Protein 4FI5 (pdb70)

Secondary structure (DSSP, 8-state):
---HHHHHHHHHHHHHHHHHHHHHHHHHHHHHHH---HHHHHHHHHHHHHHHHHHHHHHHHHHHHHHHHH-

Solvent-accessible surface area: 5190 Å² total; per-residue (Å²): 165,56,76,66,110,70,0,75,146,69,3,81,55,34,61,36,78,11,103,98,9,115,74,92,20,112,77,11,71,141,107,61,129,91,82,82,75,125,114,23,95,138,50,23,82,83,91,78,38,72,12,108,64,18,58,59,38,3,69,80,20,97,132,61,30,58,86,85,131,89,141

InterPro domains:
  IPR002214 Hantavirus nucleocapsid protein [PF00846] (1-429)
  IPR002214 Hantavirus nucleocapsid protein [PIRSF003949] (1-429)

Radius of gyration: 15.95 Å; Cα contacts (8 Å, |Δi|>4): 41; chains: 1; bounding box: 23×30×44 Å

Organism: Hantaan virus (strain 76-118) (NCBI:txid11602)

GO terms:
  GO:0019013 viral nucleocapsid (C, IDA)
  GO:0003723 RNA binding (F, IDA)
  GO:0033668 symbiont-mediated suppression of host apoptosis (P, IDA)

Nearest PDB structures (foldseek):
  4fi5-assembly1_A  TM=1.014E+00  e=5.090E-09  Hantaan virus 76-118
  2ic9-assembly1_A  TM=9.591E-01  e=1.279E-04  Orthohantavirus sinnombreense
  2ic6-assembly1_A  TM=9.449E-01  e=1.279E-04  Orthohantavirus sinnombreense
  2ic9-assembly2_B  TM=9.621E-01  e=2.295E-04  Orthohantavirus sinnombreense
  8glt-assembly1_0  TM=9.192E-01  e=2.243E-01  synthetic construct

B-factor: mean 35.45, st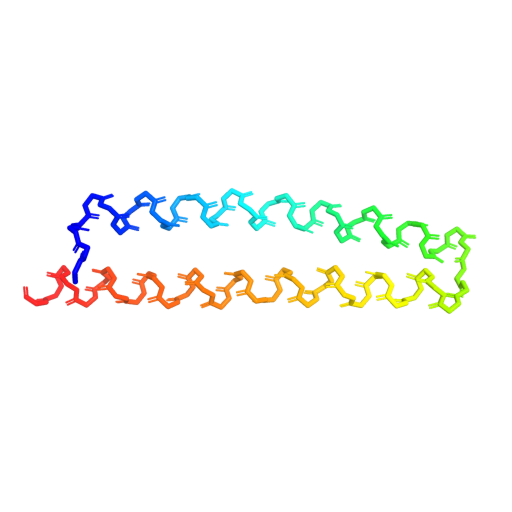d 10.55, range [18.61, 73.23]

Structure (mmCIF, N/CA/C/O backbone):
data_4FI5
#
_entry.id   4FI5
#
_cell.length_a   77.400
_cell.length_b   77.400
_cell.length_c   36.520
_cell.angle_alpha   90.000
_cell.angle_beta   90.000
_cell.angle_gamma   120.000
#
_symmetry.space_group_name_H-M   'P 32 2 1'
#
loop_
_entity.id
_entity.type
_entity.pdbx_description
1 polymer Nucleoprotein
2 water water
#
loop_
_atom_site.group_PDB
_atom_site.id
_atom_site.type_symbol
_atom_site.label_atom_id
_atom_site.label_alt_id
_atom_site.label_comp_id
_atom_site.label_asym_id
_atom_site.label_entity_id
_atom_site.label_seq_id
_atom_site.pdbx_PDB_ins_code
_atom_site.Cartn_x
_atom_site.Cartn_y
_atom_site.Cartn_z
_atom_site.occupancy
_atom_site.B_iso_or_equiv
_atom_site.auth_seq_id
_atom_site.auth_comp_id
_atom_site.auth_asym_id
_atom_site.auth_atom_id
_atom_site.pdbx_PDB_model_num
ATOM 1 N N . SER A 1 21 ? 17.552 15.377 18.474 1.00 64.08 0 SER A N 1
ATOM 2 C CA . SER A 1 21 ? 17.841 14.061 19.131 1.00 67.09 0 SER A CA 1
ATOM 3 C C . SER A 1 21 ? 19.340 13.670 19.103 1.00 63.14 0 SER A C 1
ATOM 4 O O . SER A 1 21 ? 19.694 12.528 19.414 1.00 71.37 0 SER A O 1
ATOM 7 N N . MET A 1 22 ? 20.199 14.596 18.690 1.00 50.46 1 MET A N 1
ATOM 8 C CA . MET A 1 22 ? 21.648 14.425 18.768 1.00 44.31 1 MET A CA 1
ATOM 9 C C . MET A 1 22 ? 22.193 15.477 19.700 1.00 41.03 1 MET A C 1
ATOM 10 O O . MET A 1 22 ? 21.754 16.633 19.650 1.00 38.42 1 MET A O 1
ATOM 15 N N . THR A 1 23 ? 23.136 15.099 20.558 1.00 37.29 2 THR A N 1
ATOM 16 C CA . THR A 1 23 ? 23.924 16.113 21.242 1.00 34.82 2 THR A CA 1
ATOM 17 C C . THR A 1 23 ? 24.821 16.855 20.257 1.00 31.89 2 THR A C 1
ATOM 18 O O . THR A 1 23 ? 24.974 16.456 19.101 1.00 31.76 2 THR A O 1
ATOM 22 N N . MET A 1 24 ? 25.433 17.927 20.729 1.00 31.49 3 MET A N 1
ATOM 23 C CA . MET A 1 24 ? 26.368 18.668 19.920 1.00 35.39 3 MET A CA 1
ATOM 24 C C . MET A 1 24 ? 27.571 17.797 19.500 1.00 32.44 3 MET A C 1
ATOM 25 O O . MET A 1 24 ? 28.020 17.851 18.368 1.00 30.33 3 MET A O 1
ATOM 30 N N . GLU A 1 25 ? 28.096 17.035 20.455 1.00 30.30 4 GLU A N 1
ATOM 31 C CA . GLU A 1 25 ? 29.190 16.118 20.220 1.00 31.91 4 GLU A CA 1
ATOM 32 C C . GLU A 1 25 ? 28.808 15.079 19.160 1.00 31.26 4 GLU A C 1
ATOM 33 O O . GLU A 1 25 ? 29.610 14.770 18.296 1.00 29.69 4 GLU A O 1
ATOM 39 N N . GLU A 1 26 ? 27.592 14.557 19.235 1.00 29.15 5 GLU A N 1
ATOM 40 C CA . GLU A 1 26 ? 27.139 13.616 18.229 1.00 31.86 5 GLU A CA 1
ATOM 41 C C . GLU A 1 26 ? 27.061 14.281 16.858 1.00 33.02 5 GLU A C 1
ATOM 42 O O . GLU A 1 26 ? 27.469 13.704 15.872 1.00 32.34 5 GLU A O 1
ATOM 48 N N . LEU A 1 27 ? 26.552 15.505 16.810 1.00 32.71 6 LEU A N 1
ATOM 49 C CA . LEU A 1 27 ? 26.442 16.227 15.550 1.00 31.40 6 LEU A CA 1
ATOM 50 C C . LEU A 1 27 ? 27.811 16.439 14.924 1.00 29.78 6 LEU A C 1
ATOM 51 O O . LEU A 1 27 ? 27.978 16.198 13.717 1.00 29.60 6 LEU A O 1
ATOM 56 N N . GLN A 1 28 ? 28.786 16.898 15.719 1.00 27.08 7 GLN A N 1
ATOM 57 C CA . GLN A 1 28 ? 30.150 17.074 15.210 1.00 28.09 7 GLN A CA 1
ATOM 58 C C . GLN A 1 28 ? 30.761 15.750 14.706 1.00 28.32 7 GLN A C 1
ATOM 59 O O . GLN A 1 28 ? 31.407 15.714 13.653 1.00 25.29 7 GLN A O 1
ATOM 65 N N . ARG A 1 29 ? 30.555 14.659 15.449 1.00 25.82 8 ARG A N 1
ATOM 66 C CA . ARG A 1 29 ? 31.054 13.349 14.956 1.00 26.93 8 ARG A CA 1
ATOM 67 C C . ARG A 1 29 ? 30.400 12.986 13.650 1.00 25.73 8 ARG A C 1
ATOM 68 O O . ARG A 1 29 ? 31.014 12.448 12.792 1.00 24.24 8 ARG A O 1
ATOM 76 N N . GLU A 1 30 ? 29.146 13.330 13.497 1.00 27.51 9 GLU A N 1
ATOM 77 C CA . GLU A 1 30 ? 28.419 12.977 12.276 1.00 30.87 9 GLU A CA 1
ATOM 78 C C . GLU A 1 30 ? 28.930 13.821 11.074 1.00 29.11 9 GLU A C 1
ATOM 79 O O . GLU A 1 30 ? 29.108 13.306 9.956 1.00 28.09 9 GLU A O 1
ATOM 85 N N . ILE A 1 31 ? 29.194 15.102 11.330 1.00 26.65 10 ILE A N 1
ATOM 86 C CA . ILE A 1 31 ? 29.830 15.961 10.340 1.00 26.85 10 ILE A CA 1
ATOM 87 C C . ILE A 1 31 ? 31.201 15.392 9.973 1.00 26.90 10 ILE A C 1
ATOM 88 O O . ILE A 1 31 ? 31.508 15.240 8.804 1.00 24.53 10 ILE A O 1
ATOM 93 N N . ASN A 1 32 ? 32.022 15.077 10.972 1.00 27.18 11 ASN A N 1
ATOM 94 C CA . ASN A 1 32 ? 33.378 14.578 10.699 1.00 28.50 11 ASN A CA 1
ATOM 95 C C . ASN A 1 32 ? 33.343 13.238 9.927 1.00 27.81 11 ASN A C 1
ATOM 96 O O . ASN A 1 32 ? 34.144 13.037 9.013 1.00 26.74 11 ASN A O 1
ATOM 101 N N . ALA A 1 33 ? 32.431 12.340 10.292 1.00 25.61 12 ALA A N 1
ATOM 102 C CA . ALA A 1 33 ? 32.299 11.074 9.571 1.00 26.83 12 ALA A CA 1
ATOM 103 C C . ALA A 1 33 ? 31.944 11.314 8.084 1.00 25.80 12 ALA A C 1
ATOM 104 O O . ALA A 1 33 ? 32.561 10.741 7.178 1.00 26.16 12 ALA A O 1
ATOM 106 N N . HIS A 1 34 ? 30.978 12.180 7.827 1.00 25.82 13 HIS A N 1
ATOM 107 C CA . HIS A 1 34 ? 30.588 12.483 6.439 1.00 27.19 13 HIS A CA 1
ATOM 108 C C . HIS A 1 34 ? 31.694 13.160 5.654 1.00 29.66 13 HIS A C 1
ATOM 109 O O . HIS A 1 34 ? 31.969 12.813 4.506 1.00 29.89 13 HIS A O 1
ATOM 116 N N . GLU A 1 35 ? 32.419 14.062 6.295 1.00 31.27 14 GLU A N 1
ATOM 117 C CA . GLU A 1 35 ? 33.576 14.677 5.652 1.00 31.88 14 GLU A CA 1
ATOM 118 C C . GLU A 1 35 ? 34.646 13.661 5.204 1.00 31.16 14 GLU A C 1
ATOM 119 O O . GLU A 1 35 ? 35.151 13.735 4.078 1.00 30.30 14 GLU A O 1
ATOM 125 N N . GLY A 1 36 ? 34.931 12.684 6.055 1.00 29.84 15 GLY A N 1
ATOM 126 C CA . GLY A 1 36 ? 35.763 11.559 5.691 1.00 29.85 15 GLY A CA 1
ATOM 127 C C . GLY A 1 36 ? 35.244 10.763 4.495 1.00 29.47 15 GLY A C 1
ATOM 128 O O . GLY A 1 36 ? 36.027 10.442 3.590 1.00 27.09 15 GLY A O 1
ATOM 129 N N . GLN A 1 37 ? 33.936 10.454 4.502 1.00 29.57 16 GLN A N 1
ATOM 130 C CA . GLN A 1 37 ? 33.278 9.731 3.405 1.00 30.87 16 GLN A CA 1
ATOM 131 C C . GLN A 1 37 ? 33.337 10.508 2.110 1.00 28.12 16 GLN A C 1
ATOM 132 O O . GLN A 1 37 ? 33.430 9.894 1.080 1.00 26.93 16 GLN A O 1
ATOM 138 N N . LEU A 1 38 ? 33.201 11.847 2.172 1.00 26.10 17 LEU A N 1
ATOM 139 C CA . LEU A 1 38 ? 33.318 12.689 0.989 1.00 25.26 17 LEU A CA 1
ATOM 140 C C . LEU A 1 38 ? 34.697 12.545 0.333 1.00 26.14 17 LEU A C 1
ATOM 141 O O . LEU A 1 38 ? 34.796 12.352 -0.904 1.00 23.25 17 LEU A O 1
ATOM 146 N N . VAL A 1 39 ? 35.758 12.640 1.142 1.00 26.61 18 VAL A N 1
ATOM 147 C CA . VAL A 1 39 ? 37.127 12.466 0.617 1.00 27.57 18 VAL A CA 1
ATOM 148 C C . VAL A 1 39 ? 37.258 11.079 -0.099 1.00 27.32 18 VAL A C 1
ATOM 149 O O . VAL A 1 39 ? 37.752 10.962 -1.236 1.00 27.05 18 VAL A O 1
ATOM 153 N N . ILE A 1 40 ? 36.733 10.051 0.522 1.00 27.21 19 ILE A N 1
ATOM 154 C CA . ILE A 1 40 ? 36.783 8.705 -0.058 1.00 27.48 19 ILE A CA 1
ATOM 155 C C . ILE A 1 40 ? 35.978 8.658 -1.368 1.00 26.81 19 ILE A C 1
ATOM 156 O O . ILE A 1 40 ? 36.491 8.201 -2.382 1.00 27.02 19 ILE A O 1
ATOM 161 N N . ALA A 1 41 ? 34.767 9.208 -1.340 1.00 24.84 20 ALA A N 1
ATOM 162 C CA . ALA A 1 41 ? 33.898 9.286 -2.509 1.00 24.19 20 ALA A CA 1
ATOM 163 C C . ALA A 1 41 ? 34.549 10.009 -3.672 1.00 24.61 20 ALA A C 1
ATOM 164 O O . ALA A 1 41 ? 34.392 9.583 -4.824 1.00 23.89 20 ALA A O 1
ATOM 166 N N . ARG A 1 42 ? 35.264 11.102 -3.4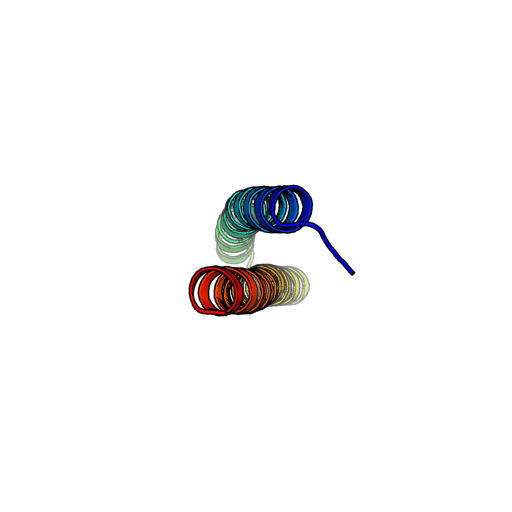03 1.00 25.25 21 ARG A N 1
ATOM 167 C CA . ARG A 1 42 ? 35.867 11.885 -4.492 1.00 27.22 21 ARG A CA 1
ATOM 168 C C . ARG A 1 42 ? 37.012 11.104 -5.088 1.00 27.18 21 ARG A C 1
ATOM 169 O O . ARG A 1 42 ? 37.224 11.166 -6.299 1.00 26.44 21 ARG A O 1
ATOM 177 N N . GLN A 1 43 ? 37.733 10.350 -4.249 1.00 27.18 22 GLN A N 1
ATOM 178 C CA . GLN A 1 43 ? 38.781 9.434 -4.732 1.00 30.12 22 GLN A CA 1
ATOM 179 C C . GLN A 1 43 ? 38.202 8.421 -5.717 1.00 29.32 22 GLN A C 1
ATOM 180 O O . GLN A 1 43 ? 38.784 8.155 -6.753 1.00 29.02 22 GLN A O 1
ATOM 186 N N . LYS A 1 44 ? 37.052 7.858 -5.369 1.00 30.09 23 LYS A N 1
ATOM 187 C CA . LYS A 1 44 ? 36.394 6.864 -6.213 1.00 29.38 23 LYS A CA 1
ATOM 188 C C . LYS A 1 44 ? 35.852 7.489 -7.474 1.00 28.23 23 LYS A C 1
ATOM 189 O O . LYS A 1 44 ? 35.877 6.861 -8.519 1.00 27.61 23 LYS A O 1
ATOM 195 N N . VAL A 1 45 ? 35.483 8.769 -7.436 1.00 26.28 24 VAL A N 1
ATOM 196 C CA . VAL A 1 45 ? 35.209 9.485 -8.679 1.00 24.77 24 VAL A CA 1
ATOM 197 C C . VAL A 1 45 ? 36.461 9.538 -9.558 1.00 25.69 24 VAL A C 1
ATOM 198 O O . VAL A 1 45 ? 36.342 9.256 -10.760 1.00 23.18 24 VAL A O 1
ATOM 202 N N . ARG A 1 46 ? 37.647 9.877 -8.987 1.00 27.33 25 ARG A N 1
ATOM 203 C CA A ARG A 1 46 ? 38.877 9.986 -9.781 0.50 27.55 25 ARG A CA 1
ATOM 204 C CA B ARG A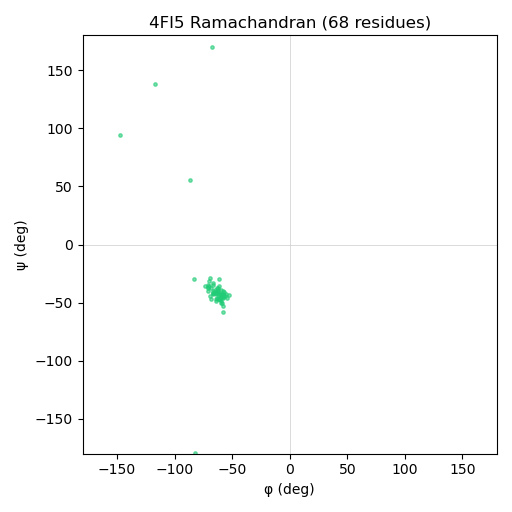 1 46 ? 38.852 9.992 -9.804 0.50 27.81 25 ARG A CA 1
ATOM 205 C C . ARG A 1 46 ? 39.159 8.660 -10.455 1.00 28.21 25 ARG A C 1
ATOM 206 O O . ARG A 1 46 ? 39.416 8.606 -11.650 1.00 29.51 25 ARG A O 1
ATOM 221 N N . ASP A 1 47 ? 39.136 7.595 -9.675 1.00 30.17 26 ASP A N 1
ATOM 222 C CA . ASP A 1 47 ? 39.408 6.278 -10.240 1.00 33.13 26 ASP A 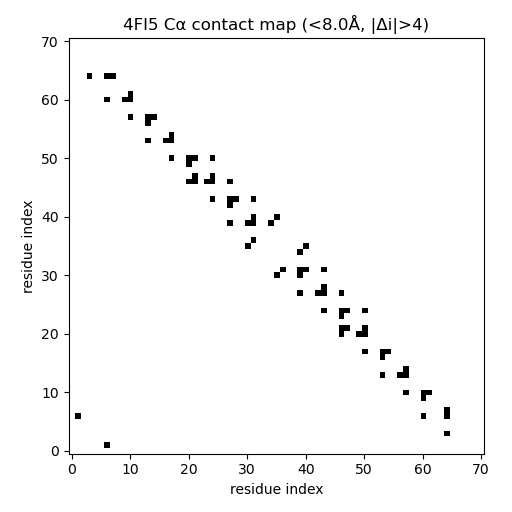CA 1
ATOM 223 C C . ASP A 1 47 ? 38.407 5.892 -11.341 1.00 33.01 26 ASP A C 1
ATOM 224 O O . ASP A 1 47 ? 38.815 5.312 -12.370 1.00 30.93 26 ASP A O 1
ATOM 229 N N . ALA A 1 48 ? 37.131 6.234 -11.144 1.00 28.45 27 ALA A N 1
ATOM 230 C CA . ALA A 1 48 ? 36.106 5.867 -12.123 1.00 27.74 27 ALA A CA 1
ATOM 231 C C . ALA A 1 48 ? 36.297 6.683 -13.409 1.00 26.56 27 ALA A C 1
ATOM 232 O O . ALA A 1 48 ? 36.016 6.182 -14.508 1.00 27.97 27 ALA A O 1
ATOM 234 N N . GLU A 1 49 ? 36.797 7.907 -13.279 1.00 27.56 28 GLU A N 1
ATOM 235 C CA . GLU A 1 49 ? 37.175 8.757 -14.427 1.00 30.66 28 GLU A CA 1
ATOM 236 C C . GLU A 1 49 ? 38.236 8.136 -15.321 1.00 32.88 28 GLU A C 1
ATOM 237 O O . GLU A 1 49 ? 38.096 8.079 -16.537 1.00 30.19 28 GLU A O 1
ATOM 243 N N . LYS A 1 50 ? 39.311 7.686 -14.697 1.00 35.94 29 LYS A N 1
ATOM 244 C CA . LYS A 1 50 ? 40.406 7.118 -15.432 1.00 38.90 29 LYS A CA 1
ATOM 245 C C . LYS A 1 50 ? 39.965 5.805 -16.046 1.00 37.32 29 LYS A C 1
ATOM 246 O O . LYS A 1 50 ? 40.286 5.526 -17.196 1.00 37.59 29 LYS A O 1
ATOM 252 N N . GLN A 1 51 ? 39.158 5.039 -15.328 1.00 36.08 30 GLN A N 1
ATOM 253 C CA . GLN A 1 51 ? 38.670 3.776 -15.870 1.00 38.01 30 GLN A CA 1
ATOM 254 C C . GLN A 1 51 ? 37.800 4.049 -17.064 1.00 36.20 30 GLN A C 1
ATOM 255 O O . GLN A 1 51 ? 37.875 3.349 -18.074 1.00 38.07 30 GLN A O 1
ATOM 261 N N . TYR A 1 52 ? 36.977 5.079 -16.948 1.00 33.42 31 TYR A N 1
ATOM 262 C CA . TYR A 1 52 ? 36.081 5.449 -18.036 1.00 34.30 31 TYR A CA 1
ATOM 263 C C . TYR A 1 52 ? 36.893 5.877 -19.251 1.00 35.54 31 TYR A C 1
ATOM 264 O O . TYR A 1 52 ? 36.535 5.549 -20.382 1.00 33.01 31 TYR A O 1
ATOM 273 N N . GLU A 1 53 ? 37.950 6.644 -19.017 1.00 37.75 32 GLU A N 1
ATOM 274 C CA . GLU A 1 53 ? 38.751 7.170 -20.132 1.00 43.50 32 GLU A CA 1
ATOM 275 C C . GLU A 1 53 ? 39.594 6.089 -20.750 1.00 41.85 32 GLU A C 1
ATOM 276 O O . GLU A 1 53 ? 39.796 6.118 -21.934 1.00 41.50 32 GLU A O 1
ATOM 282 N N . LYS A 1 54 ? 40.096 5.155 -19.948 1.00 44.95 33 LYS A N 1
ATOM 283 C CA . LYS A 1 54 ? 40.757 3.978 -20.496 1.00 48.08 33 LYS A CA 1
ATOM 284 C C . LYS A 1 54 ? 39.759 3.209 -21.381 1.00 49.57 33 LYS A C 1
ATOM 285 O O . LYS A 1 54 ? 40.110 2.808 -22.479 1.00 51.10 33 LYS A O 1
ATOM 287 N N . ASP A 1 55 ? 38.516 3.039 -20.927 1.00 49.46 34 ASP A N 1
ATOM 288 C CA . ASP A 1 55 ? 37.534 2.229 -21.669 1.00 47.20 34 ASP A CA 1
ATOM 289 C C . ASP A 1 55 ? 36.116 2.768 -21.489 1.00 39.41 34 ASP A C 1
ATOM 290 O O . ASP A 1 55 ? 35.422 2.422 -20.516 1.00 37.01 34 ASP A O 1
ATOM 295 N N . PRO A 1 56 ? 35.684 3.615 -22.424 1.00 33.39 35 PRO A N 1
ATOM 296 C CA . PRO A 1 56 ? 34.454 4.360 -22.152 1.00 32.95 35 PRO A CA 1
ATOM 297 C C . PRO A 1 56 ? 33.187 3.618 -22.554 1.00 30.61 35 PRO A C 1
ATOM 298 O O . PRO A 1 56 ? 32.387 4.187 -23.242 1.00 31.00 35 PRO A O 1
ATOM 302 N N . ASP A 1 57 ? 32.965 2.396 -22.070 1.00 30.81 36 ASP A N 1
ATOM 303 C CA . ASP A 1 57 ? 31.722 1.654 -22.403 1.00 31.97 36 ASP A CA 1
ATOM 304 C C . ASP A 1 57 ? 30.592 2.101 -21.510 1.00 34.79 36 ASP A C 1
ATOM 305 O O . ASP A 1 57 ? 30.781 2.984 -20.666 1.00 33.03 36 ASP A O 1
ATOM 310 N N . GLU A 1 58 ? 29.408 1.516 -21.686 1.00 37.08 37 GLU A N 1
ATOM 311 C CA . GLU A 1 58 ? 28.212 1.992 -20.988 1.00 37.08 37 GLU A CA 1
ATOM 312 C C . GLU A 1 58 ? 28.291 1.684 -19.495 1.00 35.03 37 GLU A C 1
ATOM 313 O O . GLU A 1 58 ? 27.830 2.471 -18.674 1.00 33.57 37 GLU A O 1
ATOM 319 N N . LEU A 1 59 ? 28.868 0.547 -19.130 1.00 31.58 38 LEU A N 1
ATOM 320 C CA . LEU A 1 59 ? 28.913 0.203 -17.718 1.00 31.22 38 LEU A CA 1
ATOM 321 C C . LEU A 1 59 ? 29.889 1.121 -16.987 1.00 29.13 38 LEU A C 1
ATOM 322 O O . LEU A 1 59 ? 29.649 1.488 -15.846 1.00 27.72 38 LEU A O 1
ATOM 327 N N . ASN A 1 60 ? 30.990 1.481 -17.635 1.00 28.08 39 ASN A N 1
ATOM 328 C CA . ASN A 1 60 ? 31.996 2.359 -17.023 1.00 28.92 39 ASN A CA 1
ATOM 329 C C . ASN A 1 60 ? 31.478 3.813 -16.899 1.00 29.02 39 ASN A C 1
ATOM 330 O O . ASN A 1 60 ? 31.698 4.483 -15.893 1.00 29.85 39 ASN A O 1
ATOM 335 N N . LYS A 1 61 ? 30.737 4.241 -17.903 1.00 31.81 40 LYS A N 1
ATOM 336 C CA . LYS A 1 61 ? 30.015 5.524 -17.915 1.00 32.88 40 LYS A CA 1
ATOM 337 C C . LYS A 1 61 ? 29.045 5.601 -16.740 1.00 32.44 40 LYS A C 1
ATOM 338 O O . LYS A 1 61 ? 29.084 6.556 -15.948 1.00 30.37 40 LYS A O 1
ATOM 344 N N . ARG A 1 62 ? 28.189 4.582 -16.613 1.00 32.69 41 ARG A N 1
ATOM 345 C CA . ARG A 1 62 ? 27.193 4.506 -15.532 1.00 33.93 41 ARG A CA 1
ATOM 346 C C . ARG A 1 62 ? 27.863 4.564 -14.149 1.00 32.55 41 ARG A C 1
ATOM 347 O O . ARG A 1 62 ? 27.428 5.281 -13.271 1.00 32.13 41 ARG A O 1
ATOM 355 N N . THR A 1 63 ? 28.942 3.820 -13.987 1.00 29.83 42 THR A N 1
ATOM 356 C CA . THR A 1 63 ? 29.642 3.776 -12.758 1.00 30.23 42 THR A CA 1
ATOM 357 C C . THR A 1 63 ? 30.250 5.148 -12.376 1.00 27.38 42 THR A C 1
ATOM 358 O O . THR A 1 63 ? 30.167 5.559 -11.225 1.00 27.93 42 THR A O 1
ATOM 362 N N . LEU A 1 64 ? 30.816 5.855 -13.335 1.00 26.25 43 LEU A N 1
ATOM 363 C CA . LEU A 1 64 ? 31.300 7.219 -13.098 1.00 25.29 43 LEU A CA 1
ATOM 364 C C . LEU A 1 64 ? 30.162 8.141 -12.660 1.00 24.12 43 LEU A C 1
ATOM 365 O O . LEU A 1 64 ? 30.296 8.854 -11.676 1.00 24.26 43 LEU A O 1
ATOM 370 N N . THR A 1 65 ? 29.036 8.078 -13.360 1.00 23.50 44 THR A N 1
ATOM 371 C CA . THR A 1 65 ? 27.888 8.954 -13.047 1.00 24.86 44 THR A CA 1
ATOM 372 C C . THR A 1 65 ? 27.340 8.689 -11.631 1.00 26.47 44 THR A C 1
ATOM 373 O O . THR A 1 65 ? 27.007 9.627 -10.917 1.00 25.51 44 THR A O 1
ATOM 377 N N . ASP A 1 66 ? 27.302 7.408 -11.234 1.00 26.96 45 ASP A N 1
ATOM 378 C CA . ASP A 1 66 ? 26.871 7.006 -9.907 1.00 28.18 45 ASP A CA 1
ATOM 379 C C . ASP A 1 66 ? 27.899 7.431 -8.842 1.00 27.55 45 ASP A C 1
ATOM 380 O O . ASP A 1 66 ? 27.514 7.948 -7.792 1.00 27.08 45 ASP A O 1
ATOM 385 N N . ARG A 1 67 ? 29.193 7.220 -9.116 1.00 25.53 46 ARG A N 1
ATOM 386 C CA . ARG A 1 67 ? 30.197 7.730 -8.193 1.00 25.70 46 ARG A CA 1
ATOM 387 C C . ARG A 1 67 ? 30.037 9.242 -7.962 1.00 24.16 46 ARG A C 1
ATOM 388 O O . ARG A 1 67 ? 30.115 9.674 -6.826 1.00 21.70 46 ARG A O 1
ATOM 396 N N . GLU A 1 68 ? 29.787 10.010 -9.035 1.00 24.04 47 GLU A N 1
ATOM 397 C CA . GLU A 1 68 ? 29.566 11.471 -8.933 1.00 24.10 47 GLU A CA 1
ATOM 398 C C . GLU A 1 68 ? 28.360 11.816 -8.059 1.00 23.92 47 GLU A C 1
ATOM 399 O O . GLU A 1 68 ? 28.425 12.693 -7.198 1.00 24.66 47 GLU A O 1
ATOM 405 N N . GLY A 1 69 ? 27.256 11.115 -8.284 1.00 24.63 48 GLY A N 1
ATOM 406 C CA . GLY A 1 69 ? 26.055 11.347 -7.524 1.00 25.47 48 GLY A CA 1
ATOM 407 C C . GLY A 1 69 ? 26.264 11.044 -6.054 1.00 25.98 48 GLY A C 1
ATOM 408 O O . GLY A 1 69 ? 25.733 11.757 -5.215 1.00 25.30 48 GLY A O 1
ATOM 409 N N . VAL A 1 70 ? 27.043 10.008 -5.742 1.00 24.49 49 VAL A N 1
ATOM 410 C CA . VAL A 1 70 ? 27.352 9.716 -4.341 1.00 25.88 49 VAL A 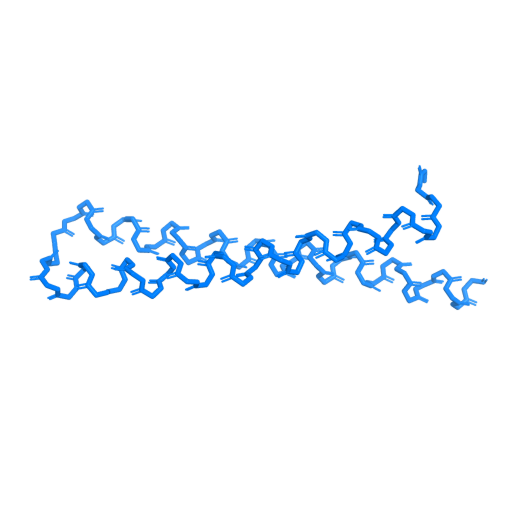CA 1
ATOM 411 C C . VAL A 1 70 ? 28.078 10.874 -3.649 1.00 26.04 49 VAL A C 1
ATOM 412 O O . VAL A 1 70 ? 27.674 11.264 -2.563 1.00 28.01 49 VAL A O 1
ATOM 416 N N . ALA A 1 71 ? 29.100 11.439 -4.291 1.00 25.94 50 ALA A N 1
ATOM 417 C CA . ALA A 1 71 ? 29.796 12.641 -3.803 1.00 26.17 50 ALA A CA 1
ATOM 418 C C . ALA A 1 71 ? 28.837 13.826 -3.619 1.00 26.73 50 ALA A C 1
ATOM 419 O O . ALA A 1 71 ? 28.872 14.496 -2.559 1.00 27.42 50 ALA A O 1
ATOM 421 N N . VAL A 1 72 ? 27.925 14.045 -4.581 1.00 27.61 51 VAL A N 1
ATOM 422 C CA . VAL A 1 72 ? 26.964 15.173 -4.475 1.00 25.19 51 VAL A CA 1
ATOM 423 C C . VAL A 1 72 ? 26.114 14.917 -3.240 1.00 27.59 51 VAL A C 1
ATOM 424 O O . VAL A 1 72 ? 25.940 15.808 -2.414 1.00 27.86 51 VAL A O 1
ATOM 428 N N . SER A 1 73 ? 25.606 13.700 -3.067 1.00 28.08 52 SER A N 1
ATOM 429 C CA . SER A 1 73 ? 24.698 13.446 -1.953 1.00 28.03 52 SER A CA 1
ATOM 430 C C . SER A 1 73 ? 25.381 13.551 -0.589 1.00 26.00 52 SER A C 1
ATOM 431 O O . SER A 1 73 ? 24.790 14.037 0.365 1.00 25.86 52 SER A O 1
ATOM 434 N N . ILE A 1 74 ? 26.636 13.150 -0.486 1.00 23.74 53 ILE A N 1
ATOM 435 C CA . ILE A 1 74 ? 27.324 13.303 0.777 1.00 22.85 53 ILE A CA 1
ATOM 436 C C . ILE A 1 74 ? 27.529 14.793 1.098 1.00 24.10 53 ILE A C 1
ATOM 437 O O . ILE A 1 74 ? 27.300 15.251 2.227 1.00 23.84 53 ILE A O 1
ATOM 442 N N . GLN A 1 75 ? 27.917 15.560 0.094 1.00 26.92 54 GLN A N 1
ATOM 443 C CA . GLN A 1 75 ? 28.081 16.985 0.277 1.00 28.98 54 GLN A CA 1
ATOM 444 C C . GLN A 1 75 ? 26.786 17.664 0.751 1.00 30.45 54 GLN A C 1
ATOM 445 O O . GLN A 1 75 ? 26.838 18.554 1.638 1.00 29.55 54 GLN A O 1
ATOM 451 N N . ALA A 1 76 ? 25.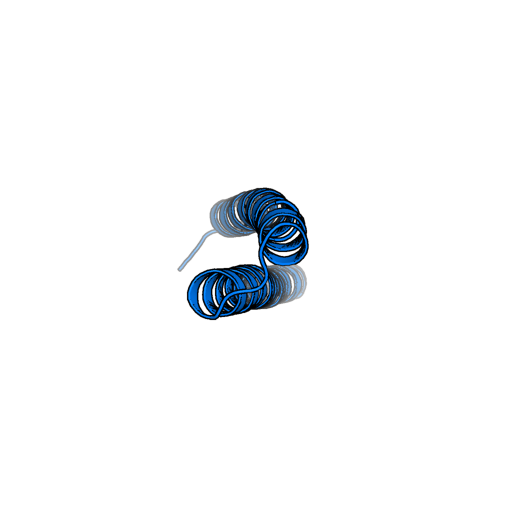645 17.244 0.193 1.00 27.54 55 ALA A N 1
ATOM 452 C CA . ALA A 1 76 ? 24.348 17.768 0.649 1.00 29.90 55 ALA A CA 1
ATOM 453 C C . ALA A 1 76 ? 24.075 17.399 2.103 1.00 30.40 55 ALA A C 1
ATOM 454 O O . ALA A 1 76 ? 23.535 18.210 2.832 1.00 33.31 55 ALA A O 1
ATOM 456 N N . LYS A 1 77 ? 24.416 16.176 2.526 1.00 31.08 56 LYS A N 1
ATOM 457 C CA . LYS A 1 77 ? 24.222 15.787 3.937 1.00 31.12 56 LYS A CA 1
ATOM 458 C C . LYS A 1 77 ? 25.156 16.607 4.840 1.00 29.60 56 LYS A C 1
ATOM 459 O O . LYS A 1 77 ? 24.766 17.082 5.894 1.00 30.36 56 LYS A O 1
ATOM 461 N N . ILE A 1 78 ? 26.397 16.802 4.414 1.00 28.18 57 ILE A N 1
ATOM 462 C CA . ILE A 1 78 ? 27.293 17.632 5.179 1.00 27.45 57 ILE A CA 1
ATOM 463 C C . ILE A 1 78 ? 26.716 19.047 5.322 1.00 28.12 57 ILE A C 1
ATOM 464 O O . ILE A 1 78 ? 26.754 19.598 6.419 1.00 27.60 57 ILE A O 1
ATOM 469 N N . ASP A 1 79 ? 26.203 19.622 4.232 1.00 27.29 58 ASP A N 1
ATOM 470 C CA . ASP A 1 79 ? 25.653 20.958 4.282 1.00 28.19 58 ASP A CA 1
ATOM 471 C C . ASP A 1 79 ? 24.529 21.079 5.289 1.00 28.30 58 ASP A C 1
ATOM 472 O O . ASP A 1 79 ? 24.473 22.033 6.072 1.00 27.23 58 ASP A O 1
ATOM 477 N N . GLU A 1 80 ? 23.655 20.092 5.291 1.00 28.48 59 GLU A N 1
ATOM 478 C CA . GLU A 1 80 ? 22.545 20.079 6.223 1.00 32.36 59 GLU A CA 1
ATOM 479 C C . GLU A 1 80 ? 22.968 19.913 7.698 1.00 31.10 59 GLU A C 1
ATOM 480 O O . GLU A 1 80 ? 22.373 20.530 8.592 1.00 28.66 59 GLU A O 1
ATOM 486 N N . LEU A 1 81 ? 23.953 19.049 7.950 1.00 28.59 60 LEU A N 1
ATOM 487 C CA . LEU A 1 81 ? 24.430 18.819 9.304 1.00 28.93 60 LEU A CA 1
ATOM 488 C C . LEU A 1 81 ? 25.095 20.057 9.822 1.00 28.31 60 LEU A C 1
ATOM 489 O O . LEU A 1 81 ? 24.899 20.425 10.973 1.00 29.13 60 LEU A O 1
ATOM 494 N N . LYS A 1 82 ? 25.879 20.716 8.971 1.00 27.74 61 LYS A N 1
ATOM 495 C CA . LYS A 1 82 ? 26.535 21.964 9.369 1.00 28.93 61 LYS A CA 1
ATOM 496 C C . LYS A 1 82 ? 25.554 23.097 9.602 1.00 28.96 61 LYS A C 1
ATOM 497 O O . LYS A 1 82 ? 25.776 23.951 10.477 1.00 26.09 61 LYS A O 1
ATOM 503 N N . ARG A 1 83 ? 24.459 23.104 8.840 1.00 30.91 62 ARG A N 1
ATOM 504 C CA . ARG A 1 83 ? 23.390 24.078 9.083 1.00 32.44 62 ARG A CA 1
ATOM 505 C C . ARG A 1 83 ? 22.769 23.845 10.447 1.00 32.52 62 ARG A C 1
ATOM 506 O O . ARG A 1 83 ? 22.649 24.791 11.227 1.00 28.09 62 ARG A O 1
ATOM 514 N N . GLN A 1 84 ? 22.416 22.598 10.766 1.00 33.30 63 GLN A N 1
ATOM 515 C CA . GLN A 1 84 ? 21.935 22.310 12.119 1.00 35.33 63 GLN A CA 1
ATOM 516 C C . GLN A 1 84 ? 22.866 22.786 13.210 1.00 33.35 63 GLN A C 1
ATOM 517 O O . GLN A 1 84 ? 22.418 23.310 14.237 1.00 33.94 63 GLN A O 1
ATOM 523 N N . LEU A 1 85 ? 24.162 22.554 13.025 1.00 32.00 64 LEU A N 1
ATOM 524 C CA . LEU A 1 85 ? 25.120 22.850 14.086 1.00 32.26 64 LEU A CA 1
ATOM 525 C C . LEU A 1 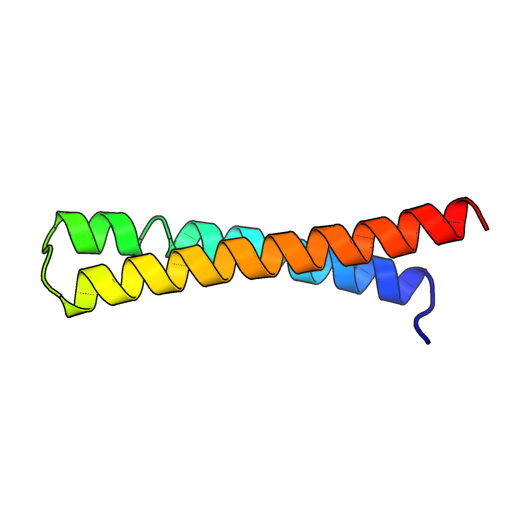85 ? 25.208 24.360 14.270 1.00 31.24 64 LEU A C 1
ATOM 526 O O . LEU A 1 85 ? 25.153 24.842 15.385 1.00 29.81 64 LEU A O 1
ATOM 531 N N . ALA A 1 86 ? 25.342 25.093 13.165 1.00 32.49 65 ALA A N 1
ATOM 532 C CA . ALA A 1 86 ? 25.339 26.553 13.202 1.00 33.41 65 ALA A CA 1
ATOM 533 C C . ALA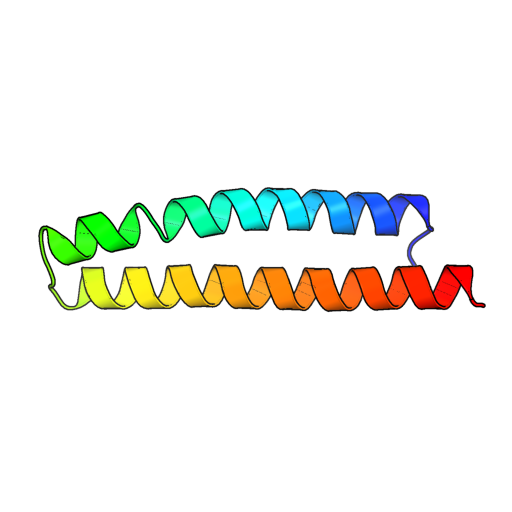 A 1 86 ? 24.061 27.080 13.909 1.00 32.80 65 ALA A C 1
ATOM 534 O O . ALA A 1 86 ? 24.165 27.907 14.793 1.00 31.21 65 ALA A O 1
ATOM 536 N N . ASP A 1 87 ? 22.889 26.545 13.569 1.00 36.98 66 ASP A N 1
ATOM 537 C CA . ASP A 1 87 ? 21.630 27.009 14.172 1.00 42.33 66 ASP A CA 1
ATOM 538 C C . ASP A 1 87 ? 21.582 26.810 15.667 1.00 41.23 66 ASP A C 1
ATOM 539 O O . ASP A 1 87 ? 20.983 27.592 16.350 1.00 42.81 66 ASP A O 1
ATOM 544 N N . ARG A 1 88 ? 22.271 25.799 16.167 1.00 41.16 67 ARG A N 1
ATOM 545 C CA . ARG A 1 88 ? 22.285 25.505 17.585 1.00 40.92 67 ARG A CA 1
ATOM 546 C C . ARG A 1 88 ? 23.277 26.331 18.382 1.00 42.78 67 ARG A C 1
ATOM 547 O O . ARG A 1 88 ? 23.041 26.612 19.547 1.00 43.70 67 ARG A O 1
ATOM 555 N N . ILE A 1 89 ? 24.378 26.732 17.755 1.00 42.11 68 ILE A N 1
ATOM 556 C CA . ILE A 1 89 ? 25.296 27.693 18.369 1.00 41.53 68 ILE A CA 1
ATOM 557 C C . ILE A 1 89 ? 24.501 28.982 18.542 1.00 45.77 68 ILE A C 1
ATOM 558 O O . ILE A 1 89 ? 24.504 29.528 19.619 1.00 43.66 68 ILE A O 1
ATOM 563 N N . ALA A 1 90 ? 23.775 29.392 17.490 1.00 50.18 69 ALA A N 1
ATOM 564 C CA . ALA A 1 90 ? 22.834 30.531 17.497 1.00 55.01 69 ALA A CA 1
ATOM 565 C C . ALA A 1 90 ? 21.684 30.457 18.541 1.00 59.94 69 ALA A C 1
ATOM 566 O O . ALA A 1 90 ? 21.544 31.369 19.356 1.00 65.08 69 ALA A O 1
ATOM 568 N N . THR A 1 91 ? 20.858 29.401 18.480 1.00 66.00 70 THR A N 1
ATOM 569 C CA . THR A 1 91 ? 19.895 29.012 19.543 1.00 65.62 70 THR A CA 1
ATOM 570 C C . THR A 1 91 ? 20.327 29.398 20.951 1.00 66.76 70 THR A C 1
ATOM 571 O O . THR A 1 91 ? 21.091 28.670 21.596 1.00 70.99 70 THR A O 1
#

CATH classification: 1.20.58.90

Sequence (71 aa):
SMTMEELQREINAHEGQLVIARQKVRRDAEKQYEKDPDELNKRTLTDREGVAVSIQAKIDELKRQLADRIAT

Foldseek 3Di:
DDDLVRLVVVLVVLVVVLVVLVVQLVVLVVVCVVPVDPVSVVSNVVSVVVNVVSVVVSVVSVVVSVVVVVD